Protein AF-A0A1I2DN13-F1 (afdb_monomer)

Structure (mmCIF, N/CA/C/O backbone):
data_AF-A0A1I2DN13-F1
#
_entry.id   AF-A0A1I2DN13-F1
#
loop_
_atom_site.group_PDB
_atom_site.id
_atom_site.type_symbol
_atom_site.label_atom_id
_atom_site.label_alt_id
_atom_site.label_comp_id
_atom_site.label_asym_id
_atom_site.label_entity_id
_atom_site.label_seq_id
_atom_site.pdbx_PDB_ins_code
_atom_site.Cartn_x
_atom_site.Cartn_y
_atom_site.Cartn_z
_atom_site.occupancy
_atom_site.B_iso_or_equiv
_atom_site.auth_seq_id
_atom_site.auth_comp_id
_atom_site.auth_asym_id
_atom_site.auth_atom_id
_atom_site.pdbx_PDB_model_num
ATOM 1 N N . MET A 1 1 ? -21.656 -7.052 14.929 1.00 91.50 1 MET A N 1
ATOM 2 C CA . MET A 1 1 ? -21.380 -7.385 13.512 1.00 91.50 1 MET A CA 1
ATOM 3 C C . MET A 1 1 ? -19.891 -7.215 13.261 1.00 91.50 1 MET A C 1
ATOM 5 O O . MET A 1 1 ? -19.313 -6.287 13.821 1.00 91.50 1 MET A O 1
ATOM 9 N N . ASN A 1 2 ? -19.286 -8.111 12.481 1.00 95.88 2 ASN A N 1
ATOM 10 C CA . ASN A 1 2 ? -17.842 -8.127 12.236 1.00 95.88 2 ASN A CA 1
ATOM 11 C C . ASN A 1 2 ? -17.542 -7.563 10.841 1.00 95.88 2 ASN A C 1
ATOM 13 O O . ASN A 1 2 ? -18.263 -7.882 9.895 1.00 95.88 2 ASN A O 1
ATOM 17 N N . ILE A 1 3 ? -16.498 -6.742 10.714 1.00 97.12 3 ILE A N 1
ATOM 18 C CA . ILE A 1 3 ? -16.087 -6.099 9.457 1.00 97.12 3 ILE A CA 1
ATOM 19 C C . ILE A 1 3 ? -14.618 -6.431 9.175 1.00 97.12 3 ILE A C 1
ATOM 21 O O . ILE A 1 3 ? -13.750 -6.186 10.009 1.00 97.12 3 ILE A O 1
ATOM 25 N N . GLY A 1 4 ? -14.330 -6.965 7.987 1.00 95.69 4 GLY A N 1
ATOM 26 C CA . GLY A 1 4 ? -12.967 -7.188 7.499 1.00 95.69 4 GLY A CA 1
ATOM 27 C C . GLY A 1 4 ? -12.568 -6.138 6.462 1.00 95.69 4 GLY A C 1
ATOM 28 O O . GLY A 1 4 ? -13.235 -6.010 5.438 1.00 95.69 4 GLY A O 1
ATOM 29 N N . ILE A 1 5 ? -11.481 -5.403 6.701 1.00 95.88 5 ILE A N 1
ATOM 30 C CA . ILE A 1 5 ? -10.905 -4.442 5.751 1.00 95.88 5 ILE A CA 1
ATOM 31 C C . ILE A 1 5 ? -9.781 -5.135 4.979 1.00 95.88 5 ILE A C 1
ATOM 33 O O . ILE A 1 5 ? -8.709 -5.383 5.527 1.00 95.88 5 ILE A O 1
ATOM 37 N N . LEU A 1 6 ? -10.016 -5.438 3.703 1.00 93.94 6 LEU A N 1
ATOM 38 C CA . LEU A 1 6 ? -9.012 -6.031 2.819 1.00 93.94 6 LEU A CA 1
ATOM 39 C C . LEU A 1 6 ? -8.095 -4.942 2.247 1.00 93.94 6 LEU A C 1
ATOM 41 O O . LEU A 1 6 ? -8.569 -4.030 1.571 1.00 93.94 6 LEU A O 1
ATOM 45 N N . THR A 1 7 ? -6.787 -5.035 2.489 1.00 91.25 7 THR A N 1
ATOM 46 C CA . THR A 1 7 ? -5.814 -4.035 2.019 1.00 91.25 7 THR A CA 1
ATOM 47 C C . THR A 1 7 ? -4.492 -4.655 1.578 1.00 91.25 7 THR A C 1
ATOM 49 O O . THR A 1 7 ? -4.125 -5.752 1.994 1.00 91.25 7 THR A O 1
ATOM 52 N N . PHE A 1 8 ? -3.748 -3.930 0.742 1.00 86.69 8 PHE A N 1
ATOM 53 C CA . PHE A 1 8 ? -2.388 -4.277 0.336 1.00 86.69 8 PHE A CA 1
ATOM 54 C C . PHE A 1 8 ? -1.378 -3.481 1.175 1.00 86.69 8 PHE A C 1
ATOM 56 O O . PHE A 1 8 ? -0.923 -2.405 0.769 1.00 86.69 8 PHE A O 1
ATOM 63 N N . GLN A 1 9 ? -0.967 -4.023 2.324 1.00 75.00 9 GLN A N 1
ATOM 64 C CA . GLN A 1 9 ? -0.064 -3.322 3.252 1.00 75.00 9 GLN A 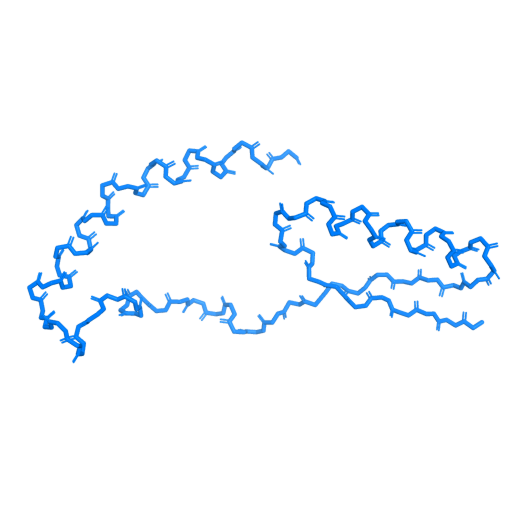CA 1
ATOM 65 C C . GLN A 1 9 ? 1.356 -3.133 2.675 1.00 75.00 9 GLN A C 1
ATOM 67 O O . GLN A 1 9 ? 2.130 -2.305 3.141 1.00 75.00 9 GLN A O 1
ATOM 72 N N . HIS A 1 10 ? 1.700 -3.868 1.612 1.00 68.50 10 HIS A N 1
ATOM 73 C CA . HIS A 1 10 ? 3.021 -3.850 0.973 1.00 68.50 10 HIS A CA 1
ATOM 74 C C . HIS A 1 10 ? 3.330 -2.618 0.105 1.00 68.50 10 HIS A C 1
ATOM 76 O O . HIS A 1 10 ? 4.366 -2.597 -0.565 1.00 68.50 10 HIS A O 1
ATOM 82 N N . SER A 1 11 ? 2.452 -1.618 0.054 1.00 65.38 11 SER A N 1
ATOM 83 C CA . SER A 1 11 ? 2.734 -0.375 -0.668 1.00 65.38 11 SER A CA 1
ATOM 84 C C . SER A 1 11 ? 3.439 0.638 0.245 1.00 65.38 11 SER A C 1
ATOM 86 O O . SER A 1 11 ? 3.086 0.777 1.412 1.00 65.38 11 SER A O 1
ATOM 88 N N . ILE A 1 12 ? 4.405 1.399 -0.290 1.00 69.44 12 ILE A N 1
ATOM 89 C CA . ILE A 1 12 ? 5.088 2.518 0.411 1.00 69.44 12 ILE A CA 1
ATOM 90 C C . ILE A 1 12 ? 4.150 3.750 0.493 1.00 69.44 12 ILE A C 1
ATOM 9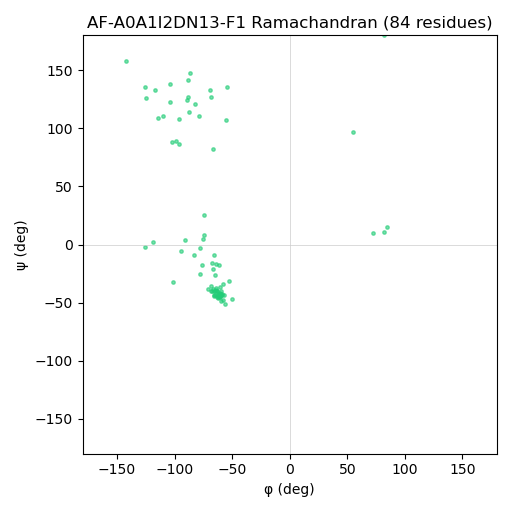2 O O . ILE A 1 12 ? 4.581 4.899 0.523 1.00 69.44 12 ILE A O 1
ATOM 96 N N . ASN A 1 13 ? 2.833 3.539 0.447 1.00 83.50 13 ASN A N 1
ATOM 97 C CA . ASN A 1 13 ? 1.848 4.607 0.464 1.00 83.50 13 ASN A CA 1
ATOM 98 C C . ASN A 1 13 ? 1.337 4.812 1.893 1.00 83.50 13 ASN A C 1
ATOM 100 O O . ASN A 1 13 ? 0.317 4.254 2.297 1.00 83.50 13 ASN A O 1
ATOM 104 N N . PHE A 1 14 ? 2.059 5.640 2.648 1.00 86.25 14 PHE A N 1
ATOM 105 C CA . PHE A 1 14 ? 1.693 6.003 4.018 1.00 86.25 14 PHE A CA 1
ATOM 106 C C . PHE A 1 14 ? 0.301 6.636 4.104 1.00 86.25 14 PHE A C 1
ATOM 108 O O . PHE A 1 14 ? -0.423 6.381 5.060 1.00 86.25 14 PHE A O 1
ATOM 115 N N . GLY A 1 15 ? -0.109 7.401 3.085 1.00 90.12 15 GLY A N 1
ATOM 116 C CA . GLY A 1 15 ? -1.449 7.986 3.023 1.00 90.12 15 GLY A CA 1
ATOM 117 C C . GLY A 1 15 ? -2.542 6.918 3.011 1.00 90.12 15 GLY A C 1
ATOM 118 O O . GLY A 1 15 ? -3.492 7.007 3.783 1.00 90.12 15 GLY A O 1
ATOM 119 N N . ALA A 1 16 ? -2.368 5.864 2.211 1.00 89.00 16 ALA A N 1
ATOM 120 C CA . ALA A 1 16 ? -3.310 4.745 2.169 1.00 89.00 16 ALA A CA 1
ATOM 121 C C . ALA A 1 16 ? -3.374 3.982 3.507 1.00 89.00 16 ALA A C 1
ATOM 123 O O . ALA A 1 16 ? -4.458 3.604 3.950 1.00 89.00 16 ALA A O 1
ATOM 124 N N . GLN A 1 17 ? -2.235 3.794 4.184 1.00 90.31 17 GLN A N 1
ATOM 125 C CA . GLN A 1 17 ? -2.200 3.152 5.505 1.00 90.31 17 GLN A CA 1
ATOM 126 C C . GLN A 1 17 ? -2.908 4.001 6.571 1.00 90.31 17 GLN A C 1
ATOM 128 O O . GLN A 1 17 ? -3.711 3.473 7.340 1.00 90.31 17 GLN A O 1
ATOM 133 N N . LEU A 1 18 ? -2.679 5.319 6.581 1.00 93.31 18 LEU A N 1
ATOM 134 C CA . LEU A 1 18 ? -3.353 6.244 7.496 1.00 93.31 18 LEU A CA 1
ATOM 135 C C . LEU A 1 18 ? -4.863 6.310 7.240 1.00 93.31 18 LEU A C 1
ATOM 137 O O . LEU A 1 18 ? -5.641 6.309 8.189 1.00 93.31 18 LEU A O 1
ATOM 141 N N . GLN A 1 19 ? -5.291 6.311 5.976 1.00 94.00 19 GLN A N 1
ATOM 142 C CA . GLN A 1 19 ? -6.711 6.251 5.614 1.00 94.00 19 GLN A CA 1
ATOM 143 C C . GLN A 1 19 ? -7.365 4.948 6.092 1.00 94.00 19 GLN A C 1
ATOM 145 O O . GLN A 1 19 ? -8.453 4.984 6.665 1.00 94.00 19 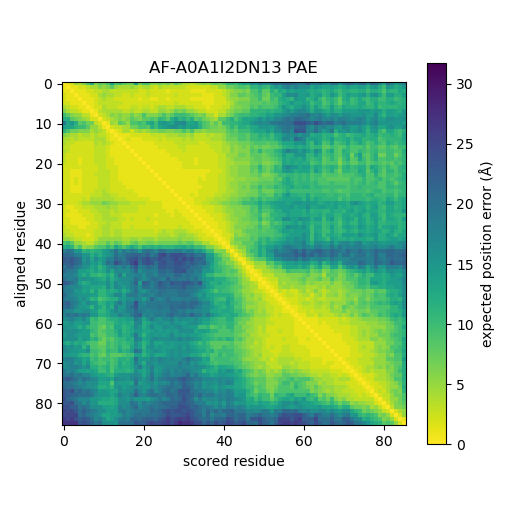GLN A O 1
ATOM 150 N N . CYS A 1 20 ? -6.691 3.807 5.915 1.00 94.62 20 CYS A N 1
ATOM 151 C CA . CYS A 1 20 ? -7.160 2.514 6.414 1.00 94.62 20 CYS A CA 1
ATOM 152 C C . CYS A 1 20 ? -7.299 2.515 7.944 1.00 94.62 20 CYS A C 1
ATOM 154 O O . CYS A 1 20 ? -8.300 2.035 8.477 1.00 94.62 20 CYS A O 1
ATOM 156 N N . PHE A 1 21 ? -6.325 3.091 8.652 1.00 94.62 21 PHE A N 1
ATOM 157 C CA . PHE A 1 21 ? -6.364 3.223 10.107 1.00 94.62 21 PHE A CA 1
ATOM 158 C C . PHE A 1 21 ? -7.494 4.149 10.579 1.00 94.62 21 PHE A C 1
ATOM 160 O O . PHE A 1 21 ? -8.235 3.803 11.498 1.00 94.62 21 PHE A O 1
ATOM 167 N N . ALA A 1 22 ? -7.678 5.301 9.928 1.00 97.06 22 ALA A N 1
ATOM 168 C CA . ALA A 1 22 ? -8.771 6.221 10.235 1.00 97.06 22 ALA A CA 1
ATOM 169 C C . ALA A 1 22 ? -10.144 5.555 10.037 1.00 97.06 22 ALA A C 1
ATOM 171 O O . ALA A 1 22 ? -11.024 5.690 10.887 1.00 97.06 22 ALA A O 1
ATOM 172 N N . LEU A 1 23 ? -10.307 4.779 8.959 1.00 96.81 23 LEU A N 1
ATOM 173 C CA . LEU A 1 23 ? -11.520 4.004 8.698 1.00 96.81 23 LEU A CA 1
ATOM 174 C C . LEU A 1 23 ? -11.763 2.941 9.775 1.00 96.81 23 LEU A C 1
ATOM 176 O O . LEU A 1 23 ? -12.884 2.820 10.269 1.00 96.81 23 LEU A O 1
ATOM 180 N N . GLN A 1 24 ? -10.722 2.199 10.163 1.00 97.31 24 GLN A N 1
ATOM 181 C CA . GLN A 1 24 ? -10.808 1.220 11.244 1.00 97.31 24 GLN A CA 1
ATOM 182 C C . GLN A 1 24 ? -11.306 1.886 12.533 1.00 97.31 24 GLN A C 1
ATOM 184 O O . GLN A 1 24 ? -12.285 1.424 13.115 1.00 97.31 24 GLN A O 1
ATOM 189 N N . LYS A 1 25 ? -10.689 3.001 12.943 1.00 97.88 25 LYS A N 1
ATOM 190 C CA . LYS A 1 25 ? -11.063 3.720 14.171 1.00 97.88 25 LYS A CA 1
ATOM 191 C C . LYS A 1 25 ? -12.482 4.270 14.123 1.00 97.88 25 LYS A C 1
ATOM 193 O O . LYS A 1 25 ? -13.210 4.182 15.110 1.00 97.88 25 LYS A O 1
ATOM 198 N N . PHE A 1 26 ? -12.894 4.794 12.973 1.00 98.06 26 PHE A N 1
ATOM 199 C CA . PHE A 1 26 ? -14.264 5.243 12.766 1.00 98.06 26 PHE A CA 1
ATOM 20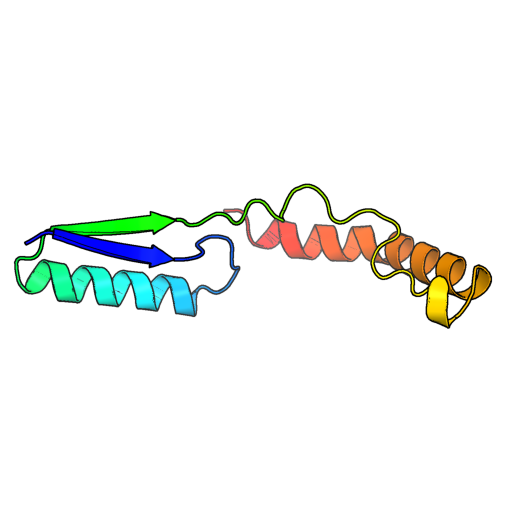0 C C . PHE A 1 26 ? -15.269 4.099 12.960 1.00 98.06 26 PHE A C 1
ATOM 202 O O . PHE A 1 26 ? -16.231 4.251 13.710 1.00 98.06 26 PHE A O 1
ATOM 209 N N . LEU A 1 27 ? -15.036 2.938 12.349 1.00 97.69 27 LEU A N 1
ATOM 210 C CA . LEU A 1 27 ? -15.922 1.779 12.488 1.00 97.69 27 LEU A CA 1
ATOM 211 C C . LEU A 1 27 ? -15.913 1.194 13.912 1.00 97.69 27 LEU A C 1
ATOM 213 O O . LEU A 1 27 ? -16.975 0.873 14.445 1.00 97.69 27 LEU A O 1
ATOM 217 N N . GLU A 1 28 ? -14.752 1.129 14.565 1.00 97.44 28 GLU A N 1
ATOM 218 C CA . GLU A 1 28 ? -14.637 0.726 15.975 1.00 97.44 28 GLU A CA 1
ATOM 219 C C . GLU A 1 28 ? -15.454 1.656 16.887 1.00 97.44 28 GLU A C 1
ATOM 221 O O . GLU A 1 28 ? -16.208 1.185 17.737 1.00 97.44 28 GLU A O 1
ATOM 226 N N . SER A 1 29 ? -15.399 2.976 16.657 1.00 97.94 29 SER A N 1
ATOM 227 C CA . SER A 1 29 ? -16.193 3.960 17.415 1.00 97.94 29 SER A CA 1
ATOM 228 C C . SER A 1 29 ? -17.709 3.816 17.235 1.00 97.94 29 SER A C 1
ATOM 230 O O . SER A 1 29 ? -18.482 4.342 18.033 1.00 97.94 29 SER A O 1
ATOM 232 N N . LYS A 1 30 ? -18.152 3.095 16.199 1.00 97.25 30 LYS A N 1
ATOM 233 C CA . LYS A 1 30 ? -19.562 2.757 15.966 1.00 97.25 30 LYS A CA 1
ATOM 234 C C . LYS A 1 30 ? -19.966 1.424 16.610 1.00 97.25 30 LYS A C 1
ATOM 236 O O . LYS A 1 30 ? -21.106 1.002 16.442 1.00 97.25 30 LYS A O 1
ATOM 241 N N . GLY A 1 31 ? -19.065 0.774 17.352 1.00 96.94 31 GLY A N 1
ATOM 242 C CA . GLY A 1 31 ? -19.323 -0.482 18.060 1.00 96.94 31 GLY A CA 1
ATOM 243 C C . GLY A 1 31 ? -19.147 -1.740 17.203 1.00 96.94 31 GLY A C 1
ATOM 244 O O . GLY A 1 31 ? -19.610 -2.814 17.589 1.00 96.94 31 GLY A O 1
ATOM 245 N N . PHE A 1 32 ? -18.502 -1.635 16.037 1.00 97.69 32 PHE A N 1
ATOM 246 C CA . PHE A 1 32 ? -18.187 -2.797 15.204 1.00 97.69 32 PHE A CA 1
ATOM 247 C C . PHE A 1 32 ? -16.865 -3.445 15.620 1.00 97.69 32 PHE A C 1
ATOM 249 O O . PHE A 1 32 ? -15.923 -2.765 16.018 1.00 97.69 32 PHE A O 1
ATOM 256 N N . ASN A 1 33 ? -16.775 -4.767 15.462 1.00 96.88 33 ASN A N 1
ATOM 257 C CA . ASN A 1 33 ? -15.511 -5.488 15.577 1.00 96.88 33 ASN A CA 1
ATOM 258 C C . ASN A 1 33 ? -14.824 -5.497 14.204 1.00 96.88 33 ASN A C 1
ATOM 260 O O . ASN A 1 33 ? -15.366 -6.068 13.253 1.00 96.88 33 ASN A O 1
ATOM 264 N N . VAL A 1 34 ? -13.676 -4.830 14.091 1.00 97.75 34 VAL A N 1
ATOM 265 C CA . VAL A 1 34 ? -13.012 -4.553 12.812 1.00 97.75 34 VAL A CA 1
ATOM 266 C C . VAL A 1 34 ? -11.650 -5.237 12.761 1.00 97.75 34 VAL A C 1
ATOM 268 O O . VAL A 1 34 ? -10.853 -5.112 13.686 1.00 97.75 34 VAL A O 1
ATOM 271 N N . MET A 1 35 ? -11.357 -5.923 11.657 1.00 96.56 35 MET A N 1
ATOM 272 C CA . MET A 1 35 ? -10.073 -6.585 11.417 1.00 96.56 35 MET A CA 1
ATOM 273 C C . MET A 1 35 ? -9.475 -6.126 10.088 1.00 96.56 35 MET A C 1
ATOM 275 O O . MET A 1 35 ? -10.169 -6.083 9.075 1.00 96.56 35 MET A O 1
ATOM 279 N N . ILE A 1 36 ? -8.175 -5.829 10.070 1.00 94.81 36 ILE A N 1
ATOM 280 C CA . ILE A 1 36 ? -7.433 -5.568 8.832 1.00 94.81 36 ILE A CA 1
ATOM 281 C C . ILE A 1 36 ? -6.885 -6.891 8.289 1.00 94.81 36 ILE A C 1
ATOM 283 O O . ILE A 1 36 ? -6.186 -7.617 8.992 1.00 94.81 36 ILE A O 1
ATOM 287 N N . ILE A 1 37 ? -7.174 -7.181 7.022 1.00 93.62 37 ILE A N 1
ATOM 288 C CA . ILE A 1 37 ? -6.713 -8.366 6.300 1.00 93.62 37 ILE A CA 1
ATOM 289 C C . ILE A 1 37 ? -5.696 -7.908 5.254 1.00 93.62 37 ILE A C 1
ATOM 291 O O . ILE A 1 37 ? -6.045 -7.251 4.271 1.00 93.62 37 ILE A O 1
ATOM 295 N N . ASN A 1 38 ? -4.426 -8.257 5.465 1.00 89.88 38 ASN A N 1
ATOM 296 C CA . ASN A 1 38 ? -3.368 -7.978 4.500 1.00 89.88 38 ASN A CA 1
ATOM 297 C C . ASN A 1 38 ? -3.407 -9.006 3.364 1.00 89.88 38 ASN A C 1
ATOM 299 O O . ASN A 1 38 ? -3.069 -10.174 3.561 1.00 89.88 38 ASN A O 1
ATOM 303 N N . TYR A 1 39 ? -3.790 -8.566 2.171 1.00 88.69 39 TYR A N 1
ATOM 304 C CA . TYR A 1 39 ? -3.799 -9.399 0.979 1.00 88.69 39 TYR A CA 1
ATOM 305 C C . TYR A 1 39 ? -2.449 -9.337 0.259 1.00 88.69 39 TYR A C 1
ATOM 307 O O . TYR A 1 39 ? -1.951 -8.272 -0.121 1.00 88.69 39 TYR A O 1
ATOM 315 N N . ILE A 1 40 ? -1.855 -10.512 0.056 1.00 83.56 40 ILE A N 1
ATOM 316 C CA . ILE A 1 40 ? -0.598 -10.687 -0.665 1.00 83.56 40 ILE A CA 1
ATOM 317 C C . ILE A 1 40 ? -0.915 -11.477 -1.938 1.00 83.56 40 ILE A C 1
ATOM 319 O O . ILE A 1 40 ? -1.220 -12.662 -1.844 1.00 83.56 40 ILE A O 1
ATOM 323 N N . PRO A 1 41 ? -0.862 -10.854 -3.128 1.00 78.88 41 PRO A N 1
ATOM 324 C CA . PRO A 1 41 ? -1.105 -11.574 -4.370 1.00 78.88 41 PRO A CA 1
ATOM 325 C C . PRO A 1 41 ? 0.041 -12.557 -4.654 1.00 78.88 41 PRO A C 1
ATOM 327 O O . PRO A 1 41 ? 1.219 -12.182 -4.612 1.00 78.88 41 PRO A O 1
ATOM 330 N N . ASP A 1 42 ? -0.312 -13.794 -5.014 1.00 72.44 42 ASP A N 1
ATOM 331 C CA . ASP A 1 42 ? 0.624 -14.890 -5.323 1.00 72.44 42 ASP A CA 1
ATOM 332 C C . ASP A 1 42 ? 1.546 -14.604 -6.524 1.00 72.44 42 ASP A C 1
ATOM 334 O O . ASP A 1 42 ? 2.608 -15.214 -6.683 1.00 72.44 42 ASP A O 1
ATOM 338 N N . GLU A 1 43 ? 1.195 -13.624 -7.362 1.00 61.28 43 GLU A N 1
ATOM 339 C CA . GLU A 1 43 ? 1.966 -13.226 -8.546 1.00 61.28 43 GLU A CA 1
ATOM 340 C C . GLU A 1 43 ? 3.340 -12.615 -8.226 1.00 61.28 43 GLU A C 1
ATOM 342 O O . GLU A 1 43 ? 4.174 -12.443 -9.120 1.00 61.28 43 GLU A O 1
ATOM 347 N N . LYS A 1 44 ? 3.637 -12.335 -6.949 1.00 53.66 44 LYS A N 1
ATOM 348 C CA . LYS A 1 44 ? 4.975 -11.911 -6.505 1.00 53.66 44 LYS A CA 1
ATOM 349 C C . LYS A 1 44 ? 6.009 -13.045 -6.469 1.00 53.66 44 LYS A C 1
ATOM 351 O O . LYS A 1 44 ? 7.136 -12.814 -6.026 1.00 53.66 44 LYS A O 1
ATOM 356 N N . LYS A 1 45 ? 5.698 -14.240 -6.986 1.00 51.78 45 LYS A N 1
ATOM 357 C CA . LYS A 1 45 ? 6.707 -15.259 -7.325 1.00 51.78 45 LYS A CA 1
ATOM 358 C C . LYS A 1 45 ? 7.587 -14.771 -8.484 1.00 51.78 45 LYS A C 1
ATOM 360 O O . LYS A 1 45 ? 7.362 -15.111 -9.638 1.00 51.78 45 LYS A O 1
ATOM 365 N N . GLY A 1 46 ? 8.588 -13.955 -8.150 1.00 57.69 46 GLY A N 1
ATOM 366 C CA . GLY A 1 46 ? 9.759 -13.646 -8.969 1.00 57.69 46 GLY A CA 1
ATOM 367 C C . GLY A 1 46 ? 9.445 -13.115 -10.366 1.00 57.69 46 GLY A C 1
ATOM 368 O O . GLY A 1 46 ? 9.275 -13.877 -11.319 1.00 57.69 46 GLY A O 1
ATOM 369 N N . MET A 1 47 ? 9.466 -11.790 -10.534 1.00 61.16 47 MET A N 1
ATOM 370 C CA . MET A 1 47 ? 9.520 -11.206 -11.873 1.00 61.16 47 MET A CA 1
ATOM 371 C C . MET A 1 47 ? 10.739 -11.792 -12.599 1.00 61.16 47 MET A C 1
ATOM 373 O O . MET A 1 47 ? 11.880 -11.502 -12.245 1.00 61.16 47 MET A O 1
ATOM 377 N N . LYS A 1 48 ? 10.494 -12.677 -13.573 1.00 70.75 48 LYS A N 1
ATOM 378 C CA . LYS A 1 48 ? 11.564 -13.350 -14.316 1.00 70.75 48 LYS A CA 1
ATOM 379 C C . LYS A 1 48 ? 12.488 -12.290 -14.910 1.00 70.75 48 LYS A C 1
ATOM 381 O O . LYS A 1 48 ? 11.996 -11.324 -15.489 1.00 70.75 48 LYS A O 1
ATOM 386 N N . LEU A 1 49 ? 13.802 -12.481 -14.804 1.00 67.31 49 LEU A N 1
ATOM 387 C CA . LEU A 1 49 ? 14.808 -11.478 -15.187 1.00 67.31 49 LEU A CA 1
ATOM 388 C C . LEU A 1 49 ? 14.625 -10.953 -16.625 1.00 67.31 49 LEU A C 1
ATOM 390 O O . LEU A 1 49 ? 14.889 -9.786 -16.901 1.00 67.31 49 LEU A O 1
ATOM 394 N N . TYR A 1 50 ? 14.116 -11.801 -17.526 1.00 72.06 50 TYR A N 1
ATOM 395 C CA . TYR A 1 50 ? 13.849 -11.451 -18.921 1.00 72.06 50 TYR A CA 1
ATOM 396 C C . TYR A 1 50 ? 12.585 -10.597 -19.142 1.00 72.06 50 TYR A C 1
ATOM 398 O O . TYR A 1 50 ? 12.441 -9.973 -20.199 1.00 72.06 50 TYR A O 1
ATOM 406 N N . LYS A 1 51 ? 11.653 -10.539 -18.177 1.00 74.94 51 LYS A N 1
ATOM 407 C CA . LYS A 1 51 ? 10.460 -9.683 -18.267 1.00 74.94 51 LYS A CA 1
ATOM 408 C C . LYS A 1 51 ? 10.883 -8.210 -18.180 1.00 74.94 51 LYS A C 1
ATOM 410 O O . LYS A 1 51 ? 11.584 -7.781 -17.266 1.00 74.94 51 LYS A O 1
ATOM 415 N N . GLY A 1 52 ? 10.441 -7.418 -19.157 1.00 76.31 52 GLY A N 1
ATOM 416 C CA . GLY A 1 52 ? 10.733 -5.983 -19.230 1.00 76.31 52 GLY A CA 1
ATOM 417 C C . GLY A 1 52 ? 12.098 -5.612 -19.830 1.00 76.31 52 GLY A C 1
ATOM 418 O O . GLY A 1 52 ? 12.476 -4.450 -19.739 1.00 76.31 52 GLY A O 1
ATOM 419 N N . LEU A 1 53 ? 12.831 -6.553 -20.444 1.00 84.31 53 LEU A N 1
ATOM 420 C CA . LEU A 1 53 ? 14.051 -6.256 -21.222 1.00 84.31 53 LEU A CA 1
ATOM 421 C C . LEU A 1 53 ? 13.768 -5.826 -22.673 1.00 84.31 53 LEU A C 1
ATOM 423 O O . LEU A 1 53 ? 14.677 -5.422 -23.387 1.00 84.31 53 LEU A O 1
ATOM 427 N N . GLY A 1 54 ? 12.520 -5.938 -23.139 1.00 84.31 54 GLY A N 1
ATOM 428 C CA . GLY A 1 54 ? 12.134 -5.507 -24.486 1.00 84.31 54 GLY A CA 1
ATOM 429 C C . GLY A 1 54 ? 12.645 -6.392 -25.632 1.00 84.31 54 GLY A C 1
ATOM 430 O O . GLY A 1 54 ? 12.468 -6.013 -26.785 1.00 84.31 54 GLY A O 1
ATOM 431 N N . VAL A 1 55 ? 13.211 -7.574 -25.344 1.00 85.38 55 VAL A N 1
ATOM 432 C CA . VAL A 1 55 ? 13.840 -8.477 -26.337 1.00 85.38 55 VAL A CA 1
ATOM 433 C C . VAL A 1 55 ? 12.931 -8.743 -27.541 1.00 85.38 55 VAL A C 1
ATOM 435 O O . VAL A 1 55 ? 13.363 -8.611 -28.679 1.00 85.38 55 VAL A O 1
ATOM 438 N N . ARG A 1 56 ? 11.648 -9.056 -27.300 1.00 81.06 56 ARG A N 1
ATOM 439 C CA . ARG A 1 56 ? 10.678 -9.385 -28.361 1.00 81.06 56 ARG A CA 1
ATOM 440 C C . ARG A 1 56 ? 10.373 -8.209 -29.301 1.00 81.06 56 ARG A C 1
ATOM 442 O O . ARG A 1 56 ? 9.974 -8.446 -30.430 1.00 81.06 56 ARG A O 1
ATOM 449 N N . LYS A 1 57 ? 10.526 -6.963 -28.837 1.00 89.06 57 LYS A N 1
ATOM 450 C CA . LYS A 1 57 ? 10.181 -5.751 -29.602 1.00 89.06 57 LYS A CA 1
ATOM 451 C C . LYS A 1 57 ? 11.405 -5.061 -30.214 1.00 89.06 57 LYS A C 1
ATOM 453 O O . LYS A 1 57 ? 11.283 -4.465 -31.273 1.00 89.06 57 LYS A O 1
ATOM 458 N N . TYR A 1 58 ? 12.561 -5.134 -29.553 1.00 89.88 58 TYR A N 1
ATOM 459 C CA . TYR A 1 58 ? 13.750 -4.339 -29.891 1.00 89.88 58 TYR A CA 1
ATOM 460 C C . TYR A 1 58 ? 15.022 -5.177 -30.123 1.00 89.88 58 TYR A C 1
ATOM 462 O O . TYR A 1 58 ? 16.074 -4.622 -30.432 1.00 89.88 58 TYR A O 1
ATOM 470 N N . GLY A 1 59 ? 14.952 -6.503 -29.969 1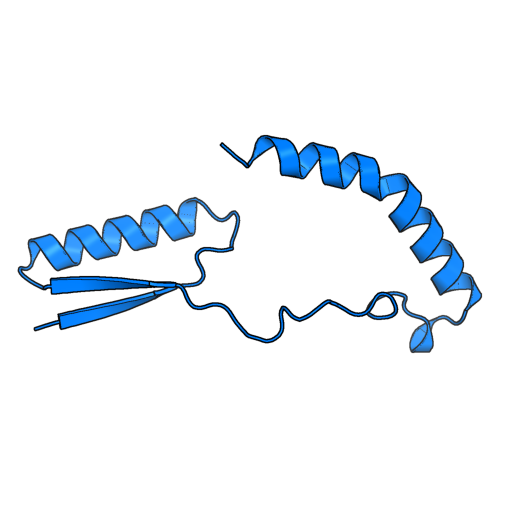.00 91.31 59 GLY A N 1
ATOM 471 C CA . GLY A 1 59 ? 16.075 -7.415 -30.195 1.00 91.31 59 GLY A CA 1
ATOM 472 C C . GLY A 1 59 ? 17.061 -7.541 -29.025 1.00 91.31 59 GLY A C 1
ATOM 473 O O . GLY A 1 59 ? 16.904 -6.934 -27.960 1.00 91.31 59 GLY A O 1
ATOM 474 N N . ILE A 1 60 ? 18.091 -8.374 -29.223 1.00 90.19 60 ILE A N 1
ATOM 475 C CA . ILE A 1 60 ? 19.043 -8.781 -28.171 1.00 90.19 60 ILE A CA 1
ATOM 476 C C . ILE A 1 60 ? 19.980 -7.635 -27.743 1.00 90.19 60 ILE A C 1
ATOM 478 O O . ILE A 1 60 ? 20.252 -7.467 -26.557 1.00 90.19 60 ILE A O 1
ATOM 482 N N . LEU A 1 61 ? 20.425 -6.802 -28.693 1.00 90.62 61 LEU A N 1
ATOM 483 C CA . LEU A 1 61 ? 21.347 -5.680 -28.455 1.00 90.62 61 LEU A CA 1
ATOM 484 C C . LEU A 1 61 ? 20.740 -4.635 -27.510 1.00 90.62 61 LEU A C 1
ATOM 486 O O . LEU A 1 61 ? 21.387 -4.185 -26.563 1.00 90.62 61 LEU A O 1
ATOM 490 N N . TYR A 1 62 ? 19.466 -4.292 -27.721 1.00 91.44 62 TYR A N 1
ATOM 491 C CA . TYR A 1 62 ? 18.729 -3.394 -26.835 1.00 91.44 62 TYR A CA 1
ATOM 492 C C . TYR A 1 62 ? 18.610 -3.974 -25.421 1.00 91.44 62 TYR A C 1
ATOM 494 O O . TYR A 1 62 ? 18.831 -3.270 -24.435 1.00 91.44 62 TYR A O 1
ATOM 502 N N . ALA A 1 63 ? 18.319 -5.272 -25.312 1.00 90.31 63 ALA A N 1
ATOM 503 C CA . ALA A 1 63 ? 18.202 -5.944 -24.025 1.00 90.31 63 ALA A CA 1
ATOM 504 C C . ALA A 1 63 ? 19.521 -5.942 -23.237 1.00 90.31 63 ALA A C 1
ATOM 506 O O . ALA A 1 63 ? 19.496 -5.679 -22.033 1.00 90.31 63 ALA A O 1
ATOM 507 N N . LEU A 1 64 ? 20.665 -6.153 -23.903 1.00 91.00 64 LEU A N 1
ATOM 508 C CA . LEU A 1 64 ? 21.994 -6.036 -23.287 1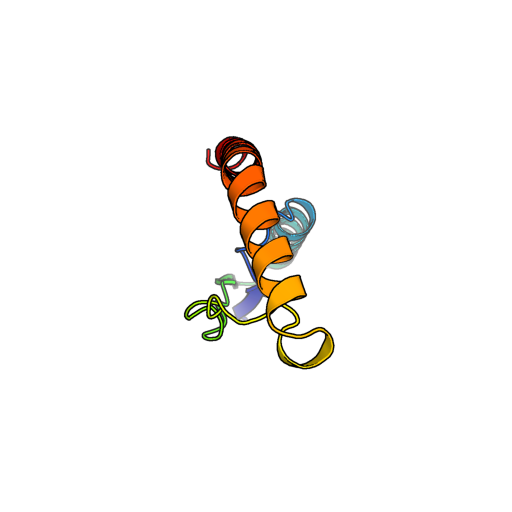.00 91.00 64 LEU A CA 1
ATOM 509 C C . LEU A 1 64 ? 22.246 -4.618 -22.757 1.00 91.00 64 LEU A C 1
ATOM 511 O O . LEU A 1 64 ? 22.673 -4.457 -21.612 1.00 91.00 64 LEU A O 1
ATOM 515 N N . ARG A 1 65 ? 21.901 -3.584 -23.538 1.00 92.25 65 ARG A N 1
ATOM 516 C CA . ARG A 1 65 ? 22.001 -2.179 -23.104 1.00 92.25 65 ARG A CA 1
ATOM 517 C C . ARG A 1 65 ? 21.133 -1.895 -21.874 1.00 92.25 65 ARG A C 1
ATOM 519 O O . ARG A 1 65 ? 21.598 -1.261 -20.929 1.00 92.25 65 ARG A O 1
ATOM 526 N N . VAL A 1 66 ? 19.883 -2.363 -21.859 1.00 88.31 66 VAL A N 1
ATOM 527 C CA . VAL A 1 66 ? 18.968 -2.185 -20.715 1.00 88.31 66 VAL A CA 1
ATOM 528 C C . VAL A 1 66 ? 19.465 -2.935 -19.479 1.00 88.31 66 VAL A C 1
ATOM 530 O O . VAL A 1 66 ? 19.384 -2.401 -18.372 1.00 88.31 66 VAL A O 1
ATOM 533 N N . LEU A 1 67 ? 20.000 -4.146 -19.646 1.00 89.06 67 LEU A N 1
ATOM 534 C CA . LEU A 1 67 ? 20.579 -4.920 -18.549 1.00 89.06 67 LEU A CA 1
ATOM 535 C C . LEU A 1 67 ? 21.785 -4.194 -17.940 1.00 89.06 67 LEU A C 1
ATOM 537 O O . LEU A 1 67 ? 21.849 -4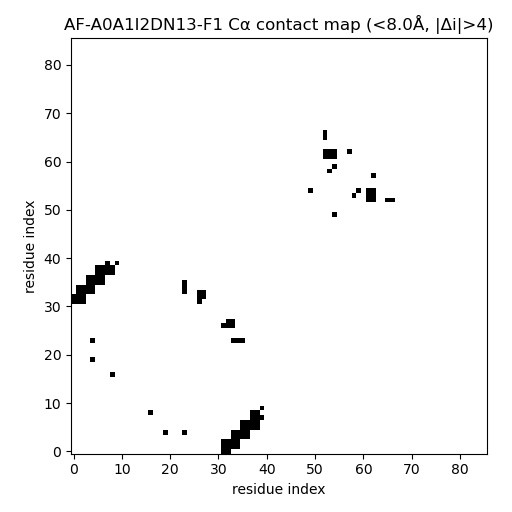.044 -16.721 1.00 89.06 67 LEU A O 1
ATOM 541 N N . PHE A 1 68 ? 22.682 -3.677 -18.781 1.00 91.31 68 PHE A N 1
ATOM 542 C CA . PHE A 1 68 ? 23.833 -2.886 -18.348 1.00 91.31 68 PHE A CA 1
ATOM 543 C C . PHE A 1 68 ? 23.407 -1.643 -17.553 1.00 91.31 68 PHE A C 1
ATOM 545 O O . PHE A 1 68 ? 23.886 -1.423 -16.441 1.00 91.31 68 PHE A O 1
ATOM 552 N N . LEU A 1 69 ? 22.432 -0.879 -18.059 1.00 88.25 69 LEU A N 1
ATOM 553 C CA . LEU A 1 69 ? 21.877 0.267 -17.331 1.00 88.25 69 LEU A CA 1
ATOM 554 C C . LEU A 1 69 ? 21.246 -0.153 -15.995 1.00 88.25 69 LEU A C 1
ATOM 556 O O . LEU A 1 69 ? 21.478 0.495 -14.978 1.00 88.25 69 LEU A O 1
ATOM 560 N N . ARG A 1 70 ? 20.492 -1.259 -15.944 1.00 87.00 70 ARG A N 1
ATOM 561 C CA . ARG A 1 70 ? 19.948 -1.771 -14.674 1.00 87.00 70 ARG A CA 1
ATOM 562 C C . ARG A 1 70 ? 21.063 -2.087 -13.671 1.00 87.00 70 ARG A C 1
ATOM 564 O O . ARG A 1 70 ? 20.927 -1.703 -12.513 1.00 87.00 70 ARG A O 1
ATOM 571 N N . LEU A 1 71 ? 22.158 -2.719 -14.100 1.00 87.25 71 LEU A N 1
ATOM 572 C CA . LEU A 1 71 ? 23.302 -3.041 -13.235 1.00 87.25 71 LEU A CA 1
ATOM 573 C C . LEU A 1 71 ? 23.964 -1.783 -12.655 1.00 87.25 71 LEU A C 1
ATOM 575 O O . LEU A 1 71 ? 24.180 -1.721 -11.444 1.00 87.25 71 LEU A O 1
ATOM 579 N N . LEU A 1 72 ? 24.203 -0.755 -13.476 1.00 89.12 72 LEU A N 1
ATOM 580 C CA . L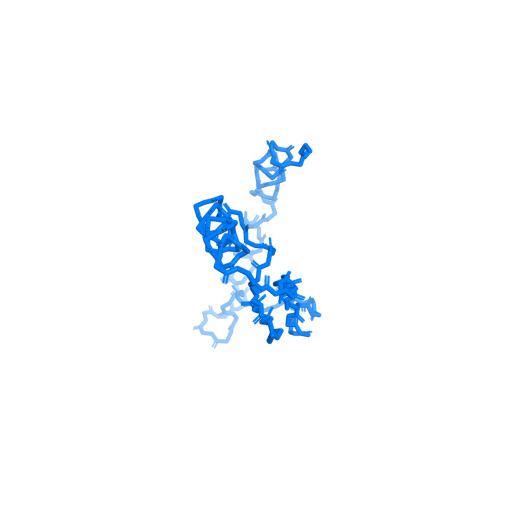EU A 1 72 ? 24.787 0.510 -13.009 1.00 89.12 72 LEU A CA 1
ATOM 581 C C . LEU A 1 72 ? 23.912 1.211 -11.956 1.00 89.12 72 LEU A C 1
ATOM 583 O O . LEU A 1 72 ? 24.421 1.793 -10.997 1.00 89.12 72 LEU A O 1
ATOM 587 N N . TYR A 1 73 ? 22.587 1.133 -12.097 1.00 85.56 73 TYR A N 1
ATOM 588 C CA . TYR A 1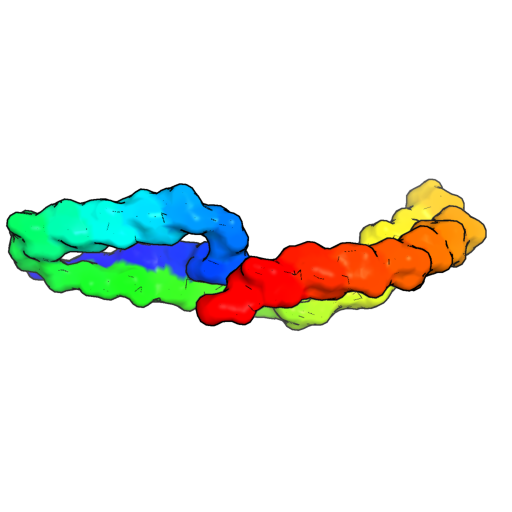 73 ? 21.646 1.830 -11.214 1.00 85.56 73 TYR A CA 1
ATOM 589 C C . TYR A 1 73 ? 21.133 0.981 -10.038 1.00 85.56 73 TYR A C 1
ATOM 591 O O . TYR A 1 73 ? 20.481 1.526 -9.140 1.00 85.56 73 TYR A O 1
ATOM 599 N N . VAL A 1 74 ? 21.465 -0.315 -9.969 1.00 81.75 74 VAL A N 1
ATOM 600 C CA . VAL A 1 74 ? 21.052 -1.215 -8.872 1.00 81.75 74 VAL A CA 1
ATOM 601 C C . VAL A 1 74 ? 21.511 -0.694 -7.509 1.00 81.75 74 VAL A C 1
ATOM 603 O O . VAL A 1 74 ? 20.727 -0.682 -6.559 1.00 81.75 74 VAL A O 1
ATOM 606 N N . ASN A 1 75 ? 22.748 -0.209 -7.400 1.00 75.38 75 ASN A N 1
ATOM 607 C CA . ASN A 1 75 ? 23.291 0.278 -6.128 1.00 75.38 75 ASN A CA 1
ATOM 608 C C . ASN A 1 75 ? 22.592 1.565 -5.658 1.00 75.38 75 ASN A C 1
ATOM 610 O O . ASN A 1 75 ? 22.322 1.730 -4.466 1.00 75.38 75 ASN A O 1
ATOM 614 N N . LYS A 1 76 ? 22.210 2.441 -6.596 1.00 75.69 76 LYS A N 1
ATOM 615 C CA . LYS A 1 76 ? 21.446 3.664 -6.308 1.00 75.69 76 LYS A CA 1
ATOM 616 C C . LYS A 1 76 ? 20.016 3.341 -5.860 1.00 75.69 76 LYS A C 1
ATOM 618 O O . LYS A 1 76 ? 19.528 3.939 -4.902 1.00 75.69 76 LYS A O 1
ATOM 623 N N . ALA A 1 77 ? 19.376 2.352 -6.487 1.00 69.88 77 ALA A N 1
ATOM 624 C CA . ALA A 1 77 ? 18.057 1.863 -6.085 1.00 69.88 77 ALA A CA 1
ATOM 625 C C . ALA A 1 77 ? 18.079 1.216 -4.687 1.00 69.88 77 ALA A C 1
ATOM 627 O O . ALA A 1 77 ? 17.226 1.522 -3.853 1.00 69.88 77 ALA A O 1
ATOM 628 N N . LYS A 1 78 ? 19.097 0.394 -4.388 1.00 66.81 78 LYS A N 1
ATOM 629 C CA . LYS A 1 78 ? 19.289 -0.209 -3.056 1.00 66.81 78 LYS A CA 1
ATOM 630 C C . LYS A 1 78 ? 19.454 0.849 -1.958 1.00 66.81 78 LYS A C 1
ATOM 632 O O . LYS A 1 78 ? 18.878 0.692 -0.885 1.00 66.81 78 LYS A O 1
ATOM 637 N N . LYS A 1 79 ? 20.188 1.939 -2.221 1.00 66.00 79 LYS A N 1
ATOM 638 C CA . LYS A 1 79 ? 20.373 3.042 -1.258 1.00 66.00 79 LYS A CA 1
ATOM 639 C C . LYS A 1 79 ? 19.058 3.766 -0.934 1.00 66.00 79 LYS A C 1
ATOM 641 O O . LYS A 1 79 ? 18.839 4.106 0.221 1.00 66.00 79 LYS A O 1
ATOM 646 N N . LYS A 1 80 ? 18.169 3.946 -1.919 1.00 61.25 80 LYS A N 1
ATOM 647 C CA . LYS A 1 80 ? 16.850 4.580 -1.727 1.00 61.25 80 LYS A CA 1
ATOM 648 C C . LYS A 1 80 ? 15.911 3.741 -0.850 1.00 61.25 80 LYS A C 1
ATOM 650 O O . LYS A 1 80 ? 15.203 4.300 -0.024 1.00 61.25 80 LYS A O 1
ATOM 655 N N . ASN A 1 81 ? 15.936 2.416 -0.991 1.00 59.16 81 ASN A N 1
ATOM 656 C CA . ASN A 1 81 ? 15.042 1.531 -0.233 1.00 59.16 81 ASN A CA 1
ATOM 657 C C . ASN A 1 81 ? 15.485 1.308 1.223 1.00 59.16 81 ASN A C 1
ATOM 659 O O . ASN A 1 81 ? 14.642 1.051 2.073 1.00 59.16 81 ASN A O 1
ATOM 663 N N . LYS A 1 82 ? 16.783 1.443 1.538 1.00 57.75 82 LYS A N 1
ATOM 664 C CA . LYS A 1 82 ? 17.289 1.312 2.918 1.00 57.75 82 LYS A CA 1
ATOM 665 C C . LYS A 1 82 ? 16.812 2.419 3.869 1.00 57.75 82 LYS A C 1
ATOM 667 O O . LYS A 1 82 ? 16.818 2.197 5.067 1.00 57.75 82 LYS A O 1
ATOM 672 N N . GLY A 1 83 ? 16.391 3.579 3.359 1.00 53.88 83 GLY A N 1
ATOM 673 C CA . GLY A 1 83 ? 15.879 4.677 4.191 1.00 53.88 83 GLY A CA 1
ATOM 674 C C . GLY A 1 83 ? 14.439 4.497 4.691 1.00 53.88 83 GLY A C 1
ATOM 675 O O . GLY A 1 83 ? 13.957 5.359 5.410 1.00 53.88 83 GLY A O 1
ATOM 676 N N . PHE A 1 84 ? 13.752 3.419 4.295 1.00 52.34 84 PHE A N 1
ATOM 677 C CA . PHE A 1 84 ? 12.325 3.191 4.570 1.00 52.34 84 PHE A CA 1
ATOM 678 C C . PHE A 1 84 ? 12.036 1.931 5.410 1.00 52.34 84 PHE A C 1
ATOM 680 O O . PHE A 1 84 ? 10.872 1.629 5.651 1.00 52.34 84 PHE A O 1
ATOM 687 N N . SER A 1 85 ? 13.063 1.195 5.852 1.00 42.12 85 SER A N 1
ATOM 688 C CA . SER A 1 85 ? 12.923 0.115 6.843 1.00 42.12 85 SER A CA 1
ATOM 689 C C . SER A 1 85 ? 13.400 0.621 8.201 1.00 42.12 85 SER A C 1
ATOM 691 O O . SER A 1 85 ? 14.579 0.491 8.526 1.00 42.12 85 SER A O 1
ATOM 693 N N . THR A 1 86 ? 12.485 1.213 8.959 1.00 38.47 86 THR A N 1
ATOM 694 C CA . THR A 1 86 ? 12.569 1.361 10.420 1.00 38.47 86 THR A CA 1
ATOM 695 C C . THR A 1 86 ? 11.487 0.511 11.044 1.00 38.47 86 THR A C 1
ATOM 697 O O . THR A 1 86 ? 10.357 0.579 10.506 1.00 38.47 86 THR A O 1
#

pLDDT: mean 82.69, std 14.68, range [38.47, 98.06]

Solvent-accessible surface area (backbone atoms only — not comparable to full-atom values): 5359 Å² total; per-residue (Å²): 109,78,46,78,48,80,40,63,75,89,54,97,47,64,66,60,53,52,51,52,50,53,50,49,51,54,44,42,76,72,71,36,50,71,45,82,41,75,58,77,72,77,80,73,70,61,84,54,85,73,66,89,38,49,43,95,82,62,34,67,70,52,23,53,53,52,50,51,53,49,61,72,46,45,64,61,54,53,59,63,56,62,79,72,73,127

Secondary structure (DSSP, 8-state):
-EEEEEE-TTSS-HHHHHHHHHHHHHHHHTT-EEEEEE---GGGS---TTTTS-HHHHHHHHHHHHHHHHHHHHHHHHHHHHTT--

Organism: NCBI:txid385682

Mean predicted aligned error: 9.82 Å

Sequence (86 aa):
MNIGILTFQHSINFGAQLQCFALQKFLESKGFNVMIINYIPDEKKGMKLYKGLGVRKYGILYALRVLFLRLLYVNKAKKKNKGFST

Nearest PDB structures (foldseek):
  7v09-assembly2_B  TM=6.210E-01  e=4.455E+00  Enterobacter cloacae subsp. cloacae ATCC 13047
  4nwy-assembly3_C  TM=5.304E-01  e=2.765E+00  Homo sapiens
  1tvm-assembly1_A  TM=3.326E-01  e=3.631E+00  Escherichia coli
  6p6f-assembly1_B  TM=2.531E-01  e=8.224E+00  synthetic construct

Radius of gyration: 20.17 Å; Cα contacts (8 Å, |Δi|>4): 55; chains: 1; bounding box: 46×23×48 Å

Foldseek 3Di:
DEEEAEDAPPDPCVVVVVVVVVVQVVVVVVVYHYYYDHDDDPVPPDPDPPPPLCCVPPNDVSSVVVVVVCVVCVVVVVVVVVVSDD